Protein AF-A0A522ACT3-F1 (afdb_monomer_lite)

Secondary structure (DSSP, 8-state):
------------------SSHHHHTT-SPPPPPPPPPTTT--HHHHHHHHHHHHHHHHHHHHHHHHHHHHHHHHHHHHHHHHHHHHHHHHHHHHHHHTT-

Sequence (100 aa):
MKYILASLVPVVALAFVATSALAAGCGDPPAAPQMPDGATITSADMGKASEAMDAYSQSFDKWRTCTITAVNSAGEEYNTAAKEWQTQVTAYQNRAKTKK

Structure (mmCIF, N/CA/C/O backbone):
data_AF-A0A522ACT3-F1
#
_entry.id   AF-A0A522ACT3-F1
#
loop_
_atom_site.group_PDB
_atom_site.id
_atom_site.type_symbol
_atom_site.label_atom_id
_atom_site.label_alt_id
_atom_site.label_comp_id
_atom_site.label_asym_id
_atom_site.label_entity_id
_atom_site.label_seq_id
_atom_site.pdbx_PDB_ins_code
_atom_site.Cartn_x
_atom_site.Cartn_y
_atom_site.Cartn_z
_atom_site.occupancy
_atom_site.B_iso_or_equiv
_atom_site.auth_seq_id
_atom_site.auth_comp_id
_atom_site.auth_asym_id
_atom_site.auth_atom_id
_atom_site.pdbx_PDB_model_num
ATOM 1 N N . MET A 1 1 ? -52.208 -11.915 36.657 1.00 47.41 1 MET A N 1
ATOM 2 C CA . MET A 1 1 ? -50.968 -12.554 36.163 1.00 47.41 1 MET A CA 1
ATOM 3 C C . MET A 1 1 ? -51.192 -13.045 34.743 1.00 47.41 1 MET A C 1
ATOM 5 O O . MET A 1 1 ? -51.990 -13.955 34.561 1.00 47.41 1 MET A O 1
ATOM 9 N N . LYS A 1 2 ? -50.537 -12.424 33.759 1.00 39.34 2 LYS A N 1
ATOM 10 C CA . LYS A 1 2 ? -50.196 -13.008 32.452 1.00 39.34 2 LYS A CA 1
ATOM 11 C C . LYS A 1 2 ? -49.289 -12.009 31.733 1.00 39.34 2 LYS A C 1
ATOM 13 O O . LYS A 1 2 ? -49.740 -10.987 31.232 1.00 39.34 2 LYS A O 1
ATOM 18 N N . TYR A 1 3 ? -47.993 -12.293 31.795 1.00 47.72 3 TYR A N 1
ATOM 19 C CA . TYR A 1 3 ? -46.985 -11.792 30.866 1.00 47.72 3 TYR A CA 1
ATOM 20 C C . TYR A 1 3 ? -47.466 -12.137 29.438 1.00 47.7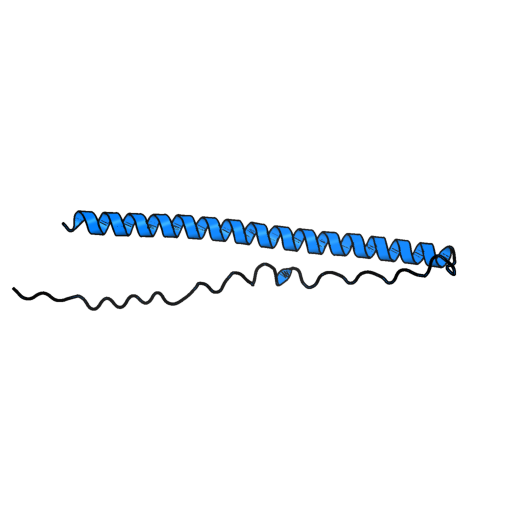2 3 TYR A C 1
ATOM 22 O O . TYR A 1 3 ? -48.172 -13.128 29.261 1.00 47.72 3 TYR A O 1
ATOM 30 N N . ILE A 1 4 ? -47.149 -11.376 28.396 1.00 47.25 4 ILE A N 1
ATOM 31 C CA . ILE A 1 4 ? -45.956 -11.649 27.589 1.00 47.25 4 ILE A CA 1
ATOM 32 C C . ILE A 1 4 ? -45.861 -10.554 26.511 1.00 47.25 4 ILE A C 1
ATOM 34 O O . ILE A 1 4 ? -46.733 -10.410 25.663 1.00 47.25 4 ILE A O 1
ATOM 38 N N . LEU A 1 5 ? -44.769 -9.795 26.617 1.00 43.06 5 LEU A N 1
ATOM 39 C CA . LEU A 1 5 ? -43.852 -9.415 25.540 1.00 43.06 5 LEU A CA 1
ATOM 40 C C . LEU A 1 5 ? -44.399 -8.588 24.365 1.00 43.06 5 LEU A C 1
ATOM 42 O O . LEU A 1 5 ? -44.772 -9.086 23.309 1.00 43.06 5 LEU A O 1
ATOM 46 N N . ALA A 1 6 ? -44.286 -7.274 24.571 1.00 42.88 6 ALA A N 1
ATOM 47 C CA . ALA A 1 6 ? -43.664 -6.317 23.658 1.00 42.88 6 ALA A CA 1
ATOM 48 C C . ALA A 1 6 ? -43.113 -6.922 22.352 1.00 42.88 6 ALA A C 1
ATOM 50 O O . ALA A 1 6 ? -42.004 -7.456 22.307 1.00 42.88 6 ALA A O 1
ATOM 51 N N . SER A 1 7 ? -43.878 -6.743 21.276 1.00 45.66 7 SER A N 1
ATOM 52 C CA . SER A 1 7 ? -43.366 -6.758 19.909 1.00 45.66 7 SER A CA 1
ATOM 53 C C . SER A 1 7 ? -42.455 -5.546 19.712 1.00 45.66 7 SER A C 1
ATOM 55 O O . SER A 1 7 ? -42.903 -4.470 19.333 1.00 45.66 7 SER A O 1
ATOM 57 N N . LEU A 1 8 ? -41.172 -5.710 20.015 1.00 45.00 8 LEU A N 1
ATOM 58 C CA . LEU A 1 8 ? -40.111 -4.813 19.567 1.00 45.00 8 LEU A CA 1
ATOM 59 C C . LEU A 1 8 ? -39.251 -5.611 18.598 1.00 45.00 8 LEU A C 1
ATOM 61 O O . LEU A 1 8 ? -38.327 -6.313 18.993 1.00 45.00 8 LEU A O 1
ATOM 65 N N . VAL A 1 9 ? -39.630 -5.535 17.326 1.00 47.75 9 VAL A N 1
ATOM 66 C CA . VAL A 1 9 ? -38.825 -5.960 16.182 1.00 47.75 9 VAL A CA 1
ATOM 67 C C . VAL A 1 9 ? -37.547 -5.115 16.189 1.00 47.75 9 VAL A C 1
ATOM 69 O O . VAL A 1 9 ? -37.652 -3.903 15.988 1.00 47.75 9 VAL A O 1
ATOM 72 N N . PRO A 1 10 ? -36.342 -5.669 16.417 1.00 45.56 10 PRO A N 1
ATOM 73 C CA . PRO A 1 10 ? -35.130 -4.914 16.190 1.00 45.56 10 PRO A CA 1
ATOM 74 C C . PRO A 1 10 ? -34.764 -5.072 14.715 1.00 45.56 10 PRO A C 1
ATOM 76 O O . PRO A 1 10 ? -34.195 -6.076 14.289 1.00 45.56 10 PRO A O 1
ATOM 79 N N . VAL A 1 11 ? -35.113 -4.052 13.936 1.00 53.47 11 VAL A N 1
ATOM 80 C CA . VAL A 1 11 ? -34.477 -3.757 12.651 1.00 53.47 11 VAL A CA 1
ATOM 81 C C . VAL A 1 11 ? -33.022 -3.388 12.953 1.00 53.47 11 VAL A C 1
ATOM 83 O O . VAL A 1 11 ? -32.714 -2.232 13.209 1.00 53.47 11 VAL A O 1
ATOM 86 N N . VAL A 1 12 ? -32.132 -4.379 13.002 1.00 50.34 12 VAL A N 1
ATOM 87 C CA . VAL A 1 12 ? -30.673 -4.168 12.964 1.00 50.34 12 VAL A CA 1
ATOM 88 C C . VAL A 1 12 ? -30.067 -5.196 12.007 1.00 50.34 12 VAL A C 1
ATOM 90 O O . VAL A 1 12 ? -29.212 -6.005 12.347 1.00 50.34 12 VAL A O 1
ATOM 93 N N . ALA A 1 13 ? -30.591 -5.207 10.787 1.00 50.19 13 ALA A N 1
ATOM 94 C CA . ALA A 1 13 ? -29.837 -5.615 9.614 1.00 50.19 13 ALA A CA 1
ATOM 95 C C . ALA A 1 13 ? -29.500 -4.316 8.872 1.00 50.19 13 ALA A C 1
ATOM 97 O O . ALA A 1 13 ? -30.362 -3.442 8.826 1.00 50.19 13 ALA A O 1
ATOM 98 N N . LEU A 1 14 ? -28.300 -4.220 8.286 1.00 49.62 14 LEU A N 1
ATOM 99 C CA . LEU A 1 14 ? -27.628 -3.014 7.749 1.00 49.62 14 LEU A CA 1
ATOM 100 C C . LEU A 1 14 ? -26.804 -2.314 8.854 1.00 49.62 14 LEU A C 1
ATOM 102 O O . LEU A 1 14 ? -27.364 -1.840 9.828 1.00 49.62 14 LEU A O 1
ATOM 106 N N . ALA A 1 15 ? -25.477 -2.218 8.826 1.00 44.38 15 ALA A N 1
ATOM 107 C CA . ALA A 1 15 ? -24.539 -2.299 7.722 1.00 44.38 15 ALA A CA 1
ATOM 108 C C . ALA A 1 15 ? -23.162 -2.742 8.253 1.00 44.38 15 ALA A C 1
ATOM 110 O O . ALA A 1 15 ? -22.495 -2.000 8.961 1.00 44.38 15 ALA A O 1
ATOM 111 N N . PHE A 1 16 ? -22.731 -3.951 7.897 1.00 46.22 16 PHE A N 1
ATOM 112 C CA . PHE A 1 16 ? -21.343 -4.409 8.061 1.00 46.22 16 PHE A CA 1
ATOM 113 C C . PHE A 1 16 ? -20.716 -4.669 6.681 1.00 46.22 16 PHE A C 1
ATOM 115 O O . PHE A 1 16 ? -20.001 -5.642 6.470 1.00 46.22 16 PHE A O 1
ATOM 122 N N . VAL A 1 17 ? -21.038 -3.817 5.701 1.00 49.06 17 VAL A N 1
ATOM 123 C CA . VAL A 1 17 ? -20.526 -3.919 4.325 1.00 49.06 17 VAL A CA 1
ATOM 124 C C . VAL A 1 17 ? -19.747 -2.651 3.990 1.00 49.06 17 VAL A C 1
ATOM 126 O O . VAL A 1 17 ? -20.147 -1.868 3.140 1.00 49.06 17 VAL A O 1
ATOM 129 N N . ALA A 1 18 ? -18.663 -2.397 4.715 1.00 44.22 18 ALA A N 1
ATOM 130 C CA . ALA A 1 18 ? -17.774 -1.281 4.407 1.00 44.22 18 ALA A CA 1
ATOM 131 C C . ALA A 1 18 ? -16.343 -1.586 4.859 1.00 44.22 18 ALA A C 1
ATOM 133 O O . ALA A 1 18 ? -15.788 -0.885 5.689 1.00 44.22 18 ALA A O 1
ATOM 134 N N . THR A 1 19 ? -15.734 -2.656 4.351 1.00 49.19 19 THR A N 1
ATOM 135 C CA . THR A 1 19 ? -14.293 -2.894 4.579 1.00 49.19 19 THR A CA 1
ATOM 136 C C . THR A 1 19 ? -13.482 -3.088 3.304 1.00 49.19 19 THR A C 1
ATOM 138 O O . THR A 1 19 ? -12.260 -3.122 3.375 1.00 49.19 19 THR A O 1
ATOM 141 N N . SER A 1 20 ? -14.102 -3.122 2.120 1.00 47.94 20 SER A N 1
ATOM 142 C CA . SER A 1 20 ? -13.377 -3.255 0.844 1.00 47.94 20 SER A CA 1
ATOM 143 C C . SER A 1 20 ? -13.226 -1.953 0.045 1.00 47.94 20 SER A C 1
ATOM 145 O O . SER A 1 20 ? -12.507 -1.940 -0.950 1.00 47.94 20 SER A O 1
ATOM 147 N N . ALA A 1 21 ? -13.849 -0.844 0.462 1.00 51.38 21 ALA A N 1
ATOM 148 C CA . ALA A 1 21 ? -13.842 0.395 -0.324 1.00 51.38 21 ALA A CA 1
ATOM 149 C C . ALA A 1 21 ? -12.541 1.212 -0.202 1.00 51.38 21 ALA A C 1
ATOM 151 O O . ALA A 1 21 ? -12.164 1.897 -1.149 1.00 51.38 21 ALA A O 1
ATOM 152 N N . LEU A 1 22 ? -11.828 1.127 0.926 1.00 53.50 22 LEU A N 1
ATOM 153 C CA . LEU A 1 22 ? -10.667 1.990 1.184 1.00 53.50 22 LEU A CA 1
ATOM 154 C C . LEU A 1 22 ? -9.452 1.629 0.311 1.00 53.50 22 LEU A C 1
ATOM 156 O O . LEU A 1 22 ? -8.728 2.521 -0.118 1.00 53.50 22 LEU A O 1
ATOM 160 N N . ALA A 1 23 ? -9.260 0.350 -0.030 1.00 54.31 23 ALA A N 1
ATOM 161 C CA . ALA A 1 23 ? -8.170 -0.080 -0.914 1.00 54.31 23 ALA A CA 1
ATOM 162 C C . ALA A 1 23 ? -8.497 0.078 -2.414 1.00 54.31 23 ALA A C 1
ATOM 164 O O . ALA A 1 23 ? -7.585 0.205 -3.229 1.00 54.31 23 ALA A O 1
ATOM 165 N N . ALA A 1 24 ? -9.782 0.125 -2.788 1.00 58.28 24 ALA A N 1
ATOM 166 C CA . ALA A 1 24 ? -10.210 0.256 -4.185 1.00 58.28 24 ALA A CA 1
ATOM 167 C C . ALA A 1 24 ? -9.787 1.594 -4.828 1.00 58.28 24 ALA A C 1
ATOM 169 O O . ALA A 1 24 ? -9.681 1.680 -6.048 1.00 58.28 24 ALA A O 1
ATOM 170 N N . GLY A 1 25 ? -9.506 2.625 -4.021 1.00 69.06 25 GLY A N 1
ATOM 171 C CA . GLY A 1 25 ? -9.035 3.928 -4.503 1.00 69.06 25 GLY A CA 1
ATOM 172 C C . GLY A 1 25 ? -7.558 3.968 -4.911 1.00 69.06 25 GLY A C 1
ATOM 173 O O . GLY A 1 25 ? -7.153 4.905 -5.594 1.00 69.06 25 GLY A O 1
ATOM 174 N N . CYS A 1 26 ? -6.755 2.972 -4.522 1.00 81.75 26 CYS A N 1
ATOM 175 C CA . CYS A 1 26 ? -5.319 2.949 -4.817 1.00 81.75 26 CYS A CA 1
ATOM 176 C C . CYS A 1 26 ? -4.978 2.298 -6.166 1.00 81.75 26 CYS A C 1
ATOM 178 O O . CYS A 1 26 ? -3.847 2.442 -6.629 1.00 81.75 26 CYS A O 1
ATOM 180 N N . GLY A 1 27 ? -5.945 1.627 -6.804 1.00 83.19 27 GLY A N 1
ATOM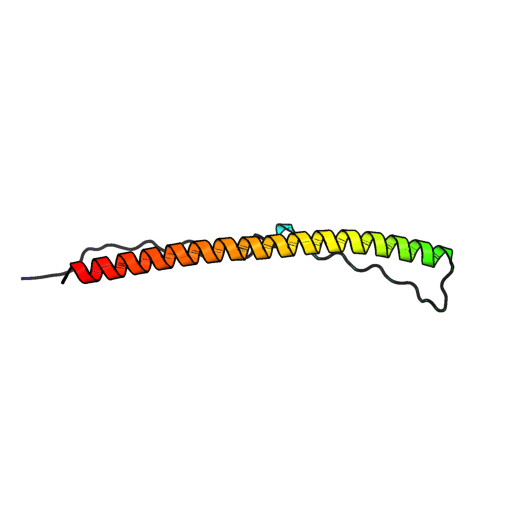 181 C CA . GLY A 1 27 ? -5.750 0.893 -8.054 1.00 83.19 27 GLY A CA 1
ATOM 182 C C . GLY A 1 27 ? -4.860 -0.349 -7.911 1.00 83.19 27 GLY A C 1
ATOM 183 O O . GLY A 1 27 ? -4.468 -0.747 -6.810 1.00 83.19 27 GLY A O 1
ATOM 184 N N . ASP A 1 28 ? -4.549 -0.967 -9.049 1.00 85.56 28 ASP A N 1
ATOM 185 C CA . ASP A 1 28 ? -3.619 -2.095 -9.126 1.00 85.56 28 ASP A CA 1
ATOM 186 C C . ASP A 1 28 ? -2.159 -1.638 -8.956 1.00 85.56 28 ASP A C 1
ATOM 188 O O . ASP A 1 28 ? -1.816 -0.504 -9.318 1.00 85.56 28 ASP A O 1
ATOM 192 N N . PRO A 1 29 ? -1.270 -2.503 -8.428 1.00 85.19 29 PRO A N 1
ATOM 193 C CA . PRO A 1 29 ? 0.153 -2.201 -8.388 1.00 85.19 29 PRO A CA 1
ATOM 194 C C . PRO A 1 29 ? 0.682 -1.961 -9.811 1.00 85.19 29 PRO A C 1
ATOM 196 O O . PRO A 1 29 ? 0.276 -2.661 -10.745 1.00 85.19 29 PRO A O 1
ATOM 199 N N . PRO A 1 30 ? 1.604 -0.998 -10.003 1.00 85.94 30 PRO A N 1
ATOM 200 C CA . PRO A 1 30 ? 2.195 -0.773 -11.314 1.00 85.94 30 PRO A CA 1
ATOM 201 C C . PRO A 1 30 ? 2.913 -2.039 -11.793 1.00 85.94 30 PRO A C 1
ATOM 203 O O . PRO A 1 30 ? 3.475 -2.792 -10.998 1.00 85.94 30 PRO A O 1
ATOM 206 N N . ALA A 1 31 ? 2.910 -2.272 -13.103 1.00 90.00 31 ALA A N 1
ATOM 207 C CA . ALA A 1 31 ? 3.643 -3.384 -13.692 1.00 90.00 31 ALA A CA 1
ATOM 208 C C . ALA A 1 31 ? 5.148 -3.087 -13.697 1.00 90.00 31 ALA A C 1
ATOM 210 O O . ALA A 1 31 ? 5.569 -1.993 -14.080 1.00 90.00 31 ALA A O 1
ATOM 211 N N . ALA A 1 32 ? 5.955 -4.070 -13.296 1.00 87.56 32 ALA A N 1
ATOM 212 C CA . ALA A 1 32 ? 7.406 -3.958 -13.369 1.00 87.56 32 ALA A CA 1
ATOM 213 C C . ALA A 1 32 ? 7.862 -3.836 -14.837 1.00 87.56 32 ALA A C 1
ATOM 215 O O . ALA A 1 32 ? 7.335 -4.549 -15.700 1.00 87.56 32 ALA A O 1
ATOM 216 N N . PRO A 1 33 ? 8.835 -2.960 -15.142 1.00 86.12 33 PRO A N 1
ATOM 217 C CA . PRO A 1 33 ? 9.352 -2.832 -16.493 1.00 86.12 33 PRO A CA 1
ATOM 218 C C . PRO A 1 33 ? 10.138 -4.092 -16.868 1.00 86.12 33 PRO A C 1
ATOM 220 O O . PRO A 1 33 ? 10.766 -4.736 -16.024 1.00 86.12 33 PRO A O 1
ATOM 223 N N . GLN A 1 34 ? 10.114 -4.449 -18.151 1.00 85.31 34 GLN A N 1
ATOM 224 C CA . GLN A 1 34 ? 10.943 -5.540 -18.652 1.00 85.31 34 GLN A CA 1
ATOM 225 C C . GLN A 1 34 ? 12.406 -5.119 -18.616 1.00 85.31 34 GLN A C 1
ATOM 227 O O . GLN A 1 34 ? 12.793 -4.135 -19.246 1.00 85.31 34 GLN A O 1
ATOM 232 N N . MET A 1 35 ? 13.211 -5.884 -17.880 1.00 79.06 35 MET A N 1
ATOM 233 C CA . MET A 1 35 ? 14.647 -5.668 -17.842 1.00 79.06 35 MET A CA 1
ATOM 234 C C . MET A 1 35 ? 15.298 -6.339 -19.052 1.00 79.06 35 MET A C 1
ATOM 236 O O . MET A 1 35 ? 15.129 -7.547 -19.234 1.00 79.06 35 MET A O 1
ATOM 240 N N . PRO A 1 36 ? 16.022 -5.581 -19.883 1.00 77.81 36 PRO A N 1
ATOM 241 C CA . PRO A 1 36 ? 16.818 -6.149 -20.962 1.00 77.81 36 PRO A CA 1
ATOM 242 C C . PRO A 1 36 ? 17.919 -7.084 -20.434 1.00 77.81 36 PRO A C 1
ATOM 244 O O . PRO A 1 36 ? 18.433 -6.910 -19.328 1.00 77.81 36 PRO A O 1
ATOM 247 N N . ASP A 1 37 ? 18.277 -8.087 -21.239 1.00 80.94 37 ASP A N 1
ATOM 248 C CA . ASP A 1 37 ? 19.307 -9.069 -20.894 1.00 80.94 37 ASP A CA 1
ATOM 249 C C . ASP A 1 37 ? 20.696 -8.416 -20.856 1.00 80.94 37 ASP A C 1
ATOM 251 O O . ASP A 1 37 ? 21.213 -7.946 -21.872 1.00 80.94 37 ASP A O 1
ATOM 255 N N . GLY A 1 38 ? 21.322 -8.437 -19.677 1.00 75.38 38 GLY A N 1
ATOM 256 C CA . GLY A 1 38 ? 22.642 -7.859 -19.436 1.00 75.38 38 GLY A CA 1
ATOM 257 C C . GLY A 1 38 ? 23.761 -8.432 -20.312 1.00 75.38 38 GLY A C 1
ATOM 258 O O . GLY A 1 38 ? 24.794 -7.784 -20.456 1.00 75.38 38 GLY A O 1
ATOM 259 N N . ALA A 1 39 ? 23.570 -9.607 -20.922 1.00 77.44 39 ALA A N 1
ATOM 260 C CA . ALA A 1 39 ? 24.554 -10.218 -21.813 1.00 77.44 39 ALA A CA 1
ATOM 261 C C . ALA A 1 39 ? 24.574 -9.620 -23.234 1.00 77.44 39 ALA A C 1
ATOM 263 O O . ALA A 1 39 ? 25.572 -9.769 -23.938 1.00 77.44 39 ALA A O 1
ATOM 264 N N . THR A 1 40 ? 23.495 -8.960 -23.674 1.00 80.12 40 THR A N 1
ATOM 265 C CA . THR A 1 40 ? 23.336 -8.475 -25.064 1.00 80.12 40 THR A CA 1
ATOM 266 C C . THR A 1 40 ? 22.987 -6.989 -25.171 1.00 80.12 40 THR A C 1
ATOM 268 O O . THR A 1 40 ? 22.770 -6.473 -26.267 1.00 80.12 40 THR A O 1
ATOM 271 N N . ILE A 1 41 ? 22.952 -6.283 -24.041 1.00 86.44 41 ILE A N 1
ATOM 272 C CA . ILE A 1 41 ? 22.452 -4.915 -23.948 1.00 86.44 41 ILE A CA 1
ATOM 273 C C . ILE A 1 41 ? 23.483 -3.845 -24.335 1.00 86.44 41 ILE A C 1
ATOM 275 O O . ILE A 1 41 ? 24.671 -3.952 -24.030 1.00 86.44 41 ILE A O 1
ATOM 279 N N . THR A 1 42 ? 23.018 -2.760 -24.963 1.00 86.12 42 THR A N 1
ATOM 280 C CA . THR A 1 42 ? 23.829 -1.556 -25.193 1.00 86.12 42 THR A CA 1
ATOM 281 C C . THR A 1 42 ? 23.751 -0.583 -24.010 1.00 86.12 42 THR A C 1
ATOM 283 O O . THR A 1 42 ? 22.788 -0.571 -23.246 1.00 86.12 42 THR A O 1
ATOM 286 N N . SER A 1 43 ? 24.732 0.310 -23.861 1.00 81.12 43 SER A N 1
ATOM 287 C CA . SER A 1 43 ? 24.698 1.350 -22.816 1.00 81.12 43 SER A CA 1
ATOM 288 C C . SER A 1 43 ? 23.486 2.287 -22.933 1.00 81.12 43 SER A C 1
ATOM 290 O O . SER A 1 43 ? 22.958 2.742 -21.919 1.00 81.12 43 SER A O 1
ATOM 292 N N . ALA A 1 44 ? 23.004 2.541 -24.153 1.00 83.75 44 ALA A N 1
ATOM 293 C CA . ALA A 1 44 ? 21.789 3.318 -24.385 1.00 83.75 44 ALA A CA 1
ATOM 294 C C . ALA A 1 44 ? 20.531 2.592 -23.873 1.00 83.75 44 ALA A C 1
ATOM 296 O O . ALA A 1 44 ? 19.645 3.219 -23.290 1.00 83.75 44 ALA A O 1
ATOM 297 N N . ASP A 1 45 ? 20.469 1.270 -24.041 1.00 83.94 45 ASP A N 1
ATOM 298 C CA . ASP A 1 45 ? 19.361 0.452 -23.544 1.00 83.94 45 ASP A CA 1
ATOM 299 C C . ASP A 1 45 ? 19.404 0.302 -22.017 1.00 83.94 45 ASP A C 1
ATOM 301 O O . ASP A 1 45 ? 18.355 0.305 -21.374 1.00 83.94 45 ASP A O 1
ATOM 305 N N . MET A 1 46 ? 20.601 0.274 -21.413 1.00 84.12 46 MET A N 1
ATOM 306 C CA . MET A 1 46 ? 20.754 0.365 -19.953 1.00 84.12 46 MET A CA 1
ATOM 307 C C . MET A 1 46 ? 20.203 1.685 -19.405 1.00 84.12 46 MET A C 1
ATOM 309 O O . MET A 1 46 ? 19.505 1.676 -18.394 1.00 84.12 46 MET A O 1
ATOM 313 N N . GLY A 1 47 ? 20.475 2.811 -20.077 1.00 85.69 47 GLY A N 1
ATOM 314 C CA . GLY A 1 47 ? 19.944 4.121 -19.685 1.00 85.69 47 GLY A CA 1
ATOM 315 C C . GLY A 1 47 ? 18.414 4.143 -19.671 1.00 85.69 47 GLY A C 1
ATOM 316 O O . GLY A 1 47 ? 17.807 4.517 -18.670 1.00 85.69 47 GLY A O 1
ATOM 317 N N . LYS A 1 48 ? 17.784 3.626 -20.732 1.00 87.12 48 LYS A N 1
ATOM 318 C CA . LYS A 1 48 ? 16.318 3.498 -20.808 1.00 87.12 48 LYS A CA 1
ATOM 319 C C . LYS A 1 48 ? 15.746 2.555 -19.751 1.00 87.12 48 LYS A C 1
ATOM 321 O O . LYS A 1 48 ? 14.694 2.839 -19.185 1.00 87.12 48 LYS A O 1
ATOM 326 N N . ALA A 1 49 ? 16.422 1.439 -19.474 1.00 86.44 49 ALA A N 1
ATOM 327 C CA . ALA A 1 49 ? 16.013 0.517 -18.418 1.00 86.44 49 ALA A CA 1
ATOM 328 C C . ALA A 1 49 ? 16.084 1.178 -17.032 1.00 86.44 49 ALA A C 1
ATOM 330 O O . ALA A 1 49 ? 15.186 0.979 -16.215 1.00 86.44 49 ALA A O 1
ATOM 331 N N . SER A 1 50 ? 17.106 2.006 -16.789 1.00 86.12 50 SER A N 1
ATOM 332 C CA . SER A 1 50 ? 17.237 2.786 -15.555 1.00 86.12 50 SER A CA 1
ATOM 333 C C . SER A 1 50 ? 16.089 3.782 -15.397 1.00 86.12 50 SER A C 1
ATOM 335 O O . SER A 1 50 ? 15.437 3.795 -14.359 1.00 86.12 50 SER A O 1
ATOM 337 N N . GLU A 1 51 ? 15.778 4.561 -16.436 1.00 90.56 51 GLU A N 1
ATOM 338 C CA . GLU A 1 51 ? 14.659 5.514 -16.410 1.00 90.56 51 GLU A CA 1
ATOM 339 C C . GLU A 1 51 ? 13.310 4.812 -16.183 1.00 90.56 51 GLU A C 1
ATOM 341 O O . GLU A 1 51 ? 12.476 5.279 -15.403 1.00 90.56 51 GLU A O 1
ATOM 346 N N . ALA A 1 52 ? 13.100 3.657 -16.822 1.00 88.38 52 ALA A N 1
ATOM 347 C CA . ALA A 1 52 ? 11.898 2.852 -16.630 1.00 88.38 52 ALA A CA 1
ATOM 348 C C . ALA A 1 52 ? 11.787 2.319 -15.191 1.00 88.38 52 ALA A C 1
ATOM 350 O O . ALA A 1 52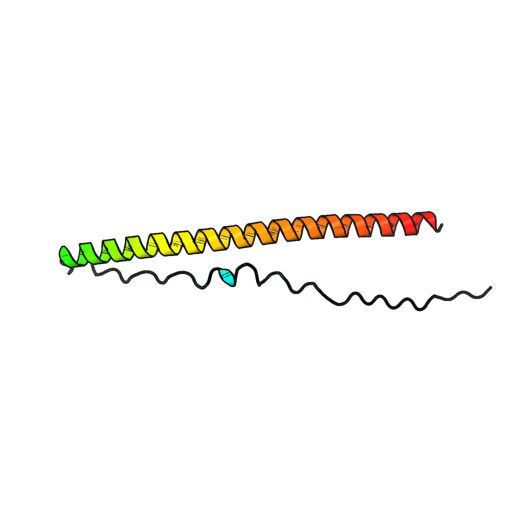 ? 10.696 2.316 -14.616 1.00 88.38 52 ALA A O 1
ATOM 351 N N . MET A 1 53 ? 12.906 1.905 -14.592 1.00 88.94 53 MET A N 1
ATOM 352 C CA . MET A 1 53 ? 12.959 1.464 -13.198 1.00 88.94 53 MET A CA 1
ATOM 353 C C . MET A 1 53 ? 12.734 2.608 -12.207 1.00 88.94 53 MET A C 1
ATOM 355 O O . MET A 1 53 ? 12.038 2.412 -11.208 1.00 88.94 53 MET A O 1
ATOM 359 N N . ASP A 1 54 ? 13.241 3.806 -12.490 1.00 92.31 54 ASP A N 1
ATOM 360 C CA . ASP A 1 54 ? 12.981 4.993 -11.671 1.00 92.31 54 ASP A CA 1
ATOM 361 C C . ASP A 1 54 ? 11.498 5.381 -11.711 1.00 92.31 54 ASP A C 1
ATOM 363 O O . ASP A 1 54 ? 10.877 5.616 -10.668 1.00 92.31 54 ASP A O 1
ATOM 367 N N . ALA A 1 55 ? 10.890 5.387 -12.901 1.00 90.88 55 ALA A N 1
ATOM 368 C CA . ALA A 1 55 ? 9.464 5.662 -13.069 1.00 90.88 55 ALA A CA 1
ATOM 369 C C . ALA A 1 55 ? 8.584 4.606 -12.377 1.00 90.88 55 ALA A C 1
ATOM 371 O O . ALA A 1 55 ? 7.590 4.943 -11.717 1.00 90.88 55 ALA A O 1
ATOM 372 N N . TYR A 1 56 ? 8.966 3.331 -12.485 1.00 91.56 56 TYR A N 1
ATOM 373 C CA . TYR A 1 56 ? 8.316 2.236 -11.772 1.00 91.56 56 TYR A CA 1
ATOM 374 C C . TYR A 1 56 ? 8.416 2.418 -10.259 1.00 91.56 56 TYR A C 1
ATOM 376 O O . TYR A 1 56 ? 7.398 2.361 -9.573 1.00 91.56 56 TYR A O 1
ATOM 384 N N . SER A 1 57 ? 9.609 2.713 -9.741 1.00 92.75 57 SER A N 1
ATOM 385 C CA . SER A 1 57 ? 9.849 2.881 -8.305 1.00 92.75 57 SER A CA 1
ATOM 386 C C . SER A 1 57 ? 9.001 4.008 -7.716 1.00 92.75 57 SER A C 1
ATOM 388 O O . SER A 1 57 ? 8.373 3.830 -6.674 1.00 92.75 57 SER A O 1
ATOM 390 N N . GLN A 1 58 ? 8.897 5.143 -8.414 1.00 92.94 58 GLN A N 1
ATOM 391 C CA . GLN A 1 58 ? 8.040 6.257 -7.993 1.00 92.94 58 GLN A CA 1
ATOM 392 C C . GLN A 1 58 ? 6.552 5.889 -8.005 1.00 92.94 58 GLN A C 1
ATOM 394 O O . GLN A 1 58 ? 5.804 6.261 -7.099 1.00 92.94 58 GLN A O 1
ATOM 399 N N . SER A 1 59 ? 6.105 5.166 -9.032 1.00 88.69 59 SER A N 1
ATOM 400 C CA . SER A 1 59 ? 4.708 4.732 -9.143 1.00 88.69 59 SER A CA 1
ATOM 401 C C . SER A 1 59 ? 4.362 3.702 -8.067 1.00 88.69 59 SER A C 1
ATOM 403 O O . SER A 1 59 ? 3.295 3.768 -7.456 1.00 88.69 59 SER A O 1
ATOM 405 N N . PHE A 1 60 ? 5.290 2.787 -7.789 1.00 92.25 60 PHE A N 1
ATOM 406 C CA . PHE A 1 60 ? 5.135 1.757 -6.774 1.00 92.25 60 PHE A CA 1
ATOM 407 C C . PHE A 1 60 ? 5.100 2.363 -5.372 1.00 92.25 60 PHE A C 1
ATOM 409 O O . PHE A 1 60 ? 4.256 1.979 -4.568 1.00 92.25 60 PHE A O 1
ATOM 416 N N . ASP A 1 61 ? 5.952 3.349 -5.082 1.00 92.81 61 ASP A N 1
ATOM 417 C CA . ASP A 1 61 ? 5.945 4.025 -3.784 1.00 92.81 61 ASP A CA 1
ATOM 418 C C . ASP A 1 61 ? 4.634 4.785 -3.524 1.00 92.81 61 ASP A C 1
ATOM 420 O O . ASP A 1 61 ? 4.083 4.714 -2.422 1.00 92.81 61 ASP A O 1
ATOM 424 N N . LYS A 1 62 ? 4.067 5.429 -4.554 1.00 89.62 62 LYS A N 1
ATOM 425 C CA . LYS A 1 62 ? 2.740 6.063 -4.472 1.00 89.62 62 LYS A CA 1
ATOM 426 C C . LYS A 1 62 ? 1.642 5.043 -4.186 1.00 89.62 62 LYS A C 1
ATOM 428 O O . LYS A 1 62 ? 0.859 5.238 -3.256 1.00 89.62 62 LYS A O 1
ATOM 433 N N . TRP A 1 63 ? 1.605 3.950 -4.949 1.00 90.75 63 TRP A N 1
ATOM 434 C CA . TRP A 1 63 ? 0.644 2.864 -4.739 1.00 90.75 63 TRP A CA 1
ATOM 435 C C . TRP A 1 63 ? 0.768 2.266 -3.329 1.00 90.75 63 TRP A C 1
ATOM 437 O O . TRP A 1 63 ? -0.227 2.125 -2.612 1.00 90.75 63 TRP A O 1
ATOM 447 N N . ARG A 1 64 ? 2.000 1.990 -2.888 1.00 91.38 64 ARG A N 1
ATOM 448 C CA . ARG A 1 64 ? 2.311 1.463 -1.556 1.00 91.38 64 ARG A CA 1
ATOM 449 C C . ARG A 1 64 ? 1.822 2.407 -0.461 1.00 91.38 64 ARG A C 1
ATOM 451 O O . ARG A 1 64 ? 1.142 1.969 0.462 1.00 91.38 64 ARG A O 1
ATOM 458 N N . THR A 1 65 ? 2.143 3.693 -0.567 1.00 91.06 65 THR A N 1
ATOM 459 C CA . THR A 1 65 ? 1.761 4.712 0.422 1.00 91.06 65 THR A CA 1
ATOM 460 C C . THR A 1 65 ? 0.246 4.871 0.509 1.00 91.06 65 THR A C 1
ATOM 462 O O . THR A 1 65 ? -0.301 4.931 1.613 1.00 91.06 65 THR A O 1
ATOM 465 N N . CYS A 1 66 ? -0.442 4.873 -0.636 1.00 89.31 66 CYS A N 1
ATOM 466 C CA . CYS A 1 66 ? -1.902 4.885 -0.681 1.00 89.31 66 CYS A CA 1
ATOM 467 C C . CYS A 1 66 ? -2.479 3.666 0.049 1.00 89.31 66 CYS A C 1
ATOM 469 O O . CYS A 1 66 ? -3.300 3.812 0.952 1.00 89.31 66 CYS A O 1
ATOM 471 N N . THR A 1 67 ? -1.986 2.469 -0.282 1.00 85.94 67 THR A N 1
ATOM 472 C CA . THR A 1 67 ? -2.482 1.208 0.282 1.00 85.94 67 THR A CA 1
ATOM 473 C C . THR A 1 67 ? -2.263 1.136 1.794 1.00 85.94 67 THR A C 1
ATOM 475 O O . THR A 1 67 ? -3.174 0.771 2.532 1.00 85.94 67 THR A O 1
ATOM 478 N N . ILE A 1 68 ? -1.082 1.534 2.280 1.00 86.81 68 ILE A N 1
ATOM 479 C CA . ILE A 1 68 ? -0.781 1.574 3.720 1.00 86.81 68 ILE A CA 1
ATOM 480 C C . ILE A 1 68 ? -1.712 2.551 4.440 1.00 86.81 68 ILE A C 1
ATOM 482 O O . ILE A 1 68 ? -2.270 2.211 5.481 1.00 86.81 68 ILE A O 1
ATOM 486 N N . THR A 1 69 ? -1.910 3.746 3.880 1.00 86.56 69 THR A N 1
ATOM 487 C CA . THR A 1 69 ? -2.824 4.744 4.451 1.00 86.56 69 THR A CA 1
ATOM 488 C C . THR A 1 69 ? -4.245 4.195 4.539 1.00 86.56 69 THR A C 1
ATOM 490 O O . THR A 1 69 ? -4.851 4.249 5.604 1.00 86.56 69 THR A O 1
ATOM 493 N N . ALA A 1 70 ? -4.744 3.589 3.460 1.00 82.81 70 ALA A N 1
ATOM 494 C CA . ALA A 1 70 ? -6.072 2.988 3.417 1.00 82.81 70 ALA A CA 1
ATOM 495 C C . ALA A 1 70 ? -6.264 1.894 4.481 1.00 82.81 70 ALA A C 1
ATOM 497 O O . ALA A 1 70 ? -7.289 1.865 5.163 1.00 82.81 70 ALA A O 1
ATOM 498 N N . VAL A 1 71 ? -5.272 1.013 4.654 1.00 80.00 71 VAL A N 1
ATOM 499 C CA . VAL A 1 71 ? -5.301 -0.047 5.674 1.00 80.00 71 VAL A CA 1
ATOM 500 C C . VAL A 1 71 ? -5.286 0.539 7.086 1.00 80.00 71 VAL A C 1
ATOM 502 O O . VAL A 1 71 ? -6.052 0.092 7.940 1.00 80.00 71 VAL A O 1
ATOM 505 N N . ASN A 1 72 ? -4.455 1.552 7.336 1.00 84.06 72 ASN A N 1
ATOM 506 C CA . ASN A 1 72 ? -4.385 2.201 8.643 1.00 84.06 72 ASN A CA 1
ATOM 507 C C . ASN A 1 72 ? -5.703 2.899 8.996 1.00 84.06 72 ASN A C 1
ATOM 509 O O . ASN A 1 72 ? -6.222 2.683 10.090 1.00 84.06 72 ASN A O 1
ATOM 513 N N . SER A 1 73 ? -6.286 3.656 8.062 1.00 81.56 73 SER A N 1
ATOM 514 C CA . SER A 1 73 ? -7.587 4.304 8.261 1.00 81.56 73 SER A CA 1
ATOM 515 C C . SER A 1 73 ? -8.696 3.285 8.533 1.00 81.56 73 SER A C 1
ATOM 517 O O . SER A 1 73 ? -9.464 3.458 9.475 1.00 81.56 73 SER A O 1
ATOM 519 N N . ALA A 1 74 ? -8.728 2.168 7.796 1.00 78.44 74 ALA A N 1
ATOM 520 C CA . ALA A 1 74 ? -9.679 1.087 8.062 1.00 78.44 74 ALA A CA 1
ATOM 521 C C . A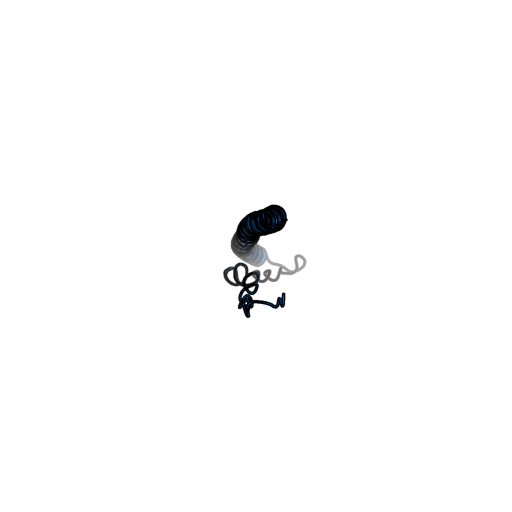LA A 1 74 ? -9.507 0.491 9.473 1.00 78.44 74 ALA A C 1
ATOM 523 O O . ALA A 1 74 ? -10.486 0.174 10.151 1.00 78.44 74 ALA A O 1
ATOM 524 N N . GLY A 1 75 ? -8.261 0.345 9.937 1.00 79.31 75 GLY A N 1
ATOM 525 C CA . GLY A 1 75 ? -7.956 -0.126 11.288 1.00 79.31 75 GLY A CA 1
ATOM 526 C C . GLY A 1 75 ? -8.433 0.836 12.382 1.00 79.31 75 GLY A C 1
ATOM 527 O O . GLY A 1 75 ? -8.965 0.398 13.404 1.00 79.31 75 GLY A O 1
ATOM 528 N N . GLU A 1 76 ? -8.281 2.144 12.179 1.00 81.81 76 GLU A N 1
ATOM 529 C CA . GLU A 1 76 ? -8.767 3.176 13.105 1.00 81.81 76 GLU A CA 1
ATOM 530 C C . GLU A 1 76 ? -10.299 3.208 13.190 1.00 81.81 76 GLU A C 1
ATOM 532 O O . GLU A 1 76 ? -10.859 3.237 14.293 1.00 81.81 76 GLU A O 1
ATOM 537 N N . GLU A 1 77 ? -10.980 3.131 12.044 1.00 80.38 77 GLU A N 1
ATOM 538 C CA . GLU A 1 77 ? -12.440 3.032 11.975 1.00 80.38 77 GLU A CA 1
ATOM 539 C C . GLU A 1 77 ? -12.944 1.774 12.691 1.00 80.38 77 GLU A C 1
ATOM 541 O O . GLU A 1 77 ? -13.840 1.854 13.537 1.00 80.38 77 GLU A O 1
ATOM 546 N N . TYR A 1 78 ? -12.311 0.621 12.440 1.00 76.50 78 TYR A N 1
ATOM 547 C CA . TYR A 1 78 ? -12.640 -0.633 13.117 1.00 76.50 78 TYR A CA 1
ATOM 548 C C . TYR A 1 78 ? -12.500 -0.520 14.640 1.00 76.50 78 TYR A C 1
ATOM 550 O O . TYR A 1 78 ? -13.403 -0.907 15.384 1.00 76.50 78 TYR A O 1
ATOM 558 N N . ASN A 1 79 ? -11.389 0.040 15.123 1.00 83.94 79 ASN A N 1
ATOM 559 C CA . ASN A 1 79 ? -11.150 0.212 16.557 1.00 83.94 79 ASN A CA 1
ATOM 560 C C . ASN A 1 79 ? -12.178 1.146 17.211 1.00 83.94 79 ASN A C 1
ATOM 562 O O . ASN A 1 79 ? -12.581 0.923 18.357 1.00 83.94 79 ASN A O 1
ATOM 566 N N . THR A 1 80 ? -12.614 2.179 16.494 1.00 87.56 80 THR A N 1
ATOM 567 C CA . THR A 1 80 ? -13.653 3.105 16.958 1.00 87.56 80 THR A CA 1
ATOM 568 C C . THR A 1 80 ? -14.998 2.392 17.066 1.00 87.56 80 THR A C 1
ATOM 570 O O . THR A 1 80 ? -15.598 2.382 18.144 1.00 87.56 80 THR A O 1
ATOM 573 N N . ALA A 1 81 ? -15.412 1.687 16.011 1.00 81.81 81 ALA A N 1
ATOM 574 C CA . ALA A 1 81 ? -16.638 0.893 16.010 1.00 81.81 81 ALA A CA 1
ATOM 575 C C . ALA A 1 81 ? -16.634 -0.182 17.115 1.00 81.81 81 ALA A C 1
ATOM 577 O O . ALA A 1 81 ? -17.640 -0.391 17.796 1.00 81.81 81 ALA A O 1
ATOM 578 N N . ALA A 1 82 ? -15.490 -0.831 17.359 1.00 85.81 82 ALA A N 1
ATOM 579 C CA . ALA A 1 82 ? -15.340 -1.816 18.428 1.00 85.81 82 ALA A CA 1
ATOM 580 C C . ALA A 1 82 ? -15.548 -1.204 19.828 1.00 85.81 82 ALA A C 1
ATOM 582 O O . ALA A 1 82 ? -16.237 -1.796 20.664 1.00 85.81 82 ALA A O 1
ATOM 583 N N . LYS A 1 83 ? -15.008 -0.003 20.090 1.00 89.50 83 LYS A N 1
ATOM 584 C CA . LYS A 1 83 ? -15.218 0.720 21.360 1.00 89.50 83 LYS A CA 1
ATOM 585 C C . LYS A 1 83 ? -16.674 1.136 21.555 1.00 89.50 83 LYS A C 1
ATOM 587 O O . LYS A 1 83 ? -17.217 0.995 22.656 1.00 89.50 83 LYS A O 1
ATOM 592 N N . GLU A 1 84 ? -17.316 1.635 20.505 1.00 88.50 84 GLU A N 1
ATOM 593 C CA . GLU A 1 84 ? -18.736 1.991 20.543 1.00 88.50 84 GLU A CA 1
ATOM 594 C C . GLU A 1 84 ? -19.599 0.765 20.837 1.00 88.50 84 GLU A C 1
ATOM 596 O O . GLU A 1 84 ? -20.457 0.800 21.724 1.00 88.50 84 GLU A O 1
ATOM 601 N N . TRP A 1 85 ? -19.319 -0.355 20.169 1.00 84.56 85 TRP A N 1
ATOM 602 C CA . TRP A 1 85 ? -20.001 -1.618 20.419 1.00 84.56 85 TRP A CA 1
ATOM 603 C C . TRP A 1 85 ? -19.823 -2.088 21.866 1.00 84.56 85 TRP A C 1
ATOM 605 O O . TRP A 1 85 ? -20.806 -2.405 22.539 1.00 84.56 85 TRP A O 1
ATOM 615 N N . GLN A 1 86 ? -18.598 -2.055 22.397 1.00 88.44 86 GLN A N 1
ATOM 616 C CA . GLN A 1 86 ? -18.327 -2.434 23.785 1.00 88.44 86 GLN A CA 1
ATOM 617 C C . GLN A 1 86 ? -19.083 -1.545 24.787 1.00 88.44 86 GLN A C 1
ATOM 619 O O . GLN A 1 86 ? -19.616 -2.037 25.790 1.00 88.44 86 GLN A O 1
ATOM 624 N N . THR A 1 87 ? -19.189 -0.247 24.497 1.00 91.12 87 THR A N 1
ATOM 625 C CA . THR A 1 87 ? -19.969 0.705 25.299 1.00 91.12 87 THR A CA 1
ATOM 626 C C . THR A 1 87 ? -21.455 0.345 25.286 1.00 91.12 87 THR A C 1
ATOM 628 O O . THR A 1 87 ? -22.083 0.272 26.347 1.00 91.12 87 THR A O 1
ATOM 631 N N . GLN A 1 88 ? -22.017 0.041 24.112 1.00 87.38 88 GLN A N 1
ATOM 632 C CA . GLN A 1 88 ? -23.417 -0.369 23.983 1.00 87.38 88 GLN A CA 1
ATOM 633 C C . GLN A 1 88 ? -23.711 -1.690 24.705 1.00 87.38 88 GLN A C 1
ATOM 635 O O . GLN A 1 88 ? -24.698 -1.783 25.438 1.00 87.38 88 GLN A O 1
ATOM 640 N N . VAL A 1 89 ? -22.836 -2.691 24.568 1.00 89.19 89 VAL A N 1
ATOM 641 C CA . VAL A 1 89 ? -22.960 -3.977 25.274 1.00 89.19 89 VAL A CA 1
ATOM 642 C C . VAL A 1 89 ? -22.939 -3.767 26.787 1.00 89.19 89 VAL A C 1
ATOM 644 O O . VAL A 1 89 ? -23.782 -4.314 27.500 1.00 89.19 89 VAL A O 1
ATOM 647 N N . THR A 1 90 ? -22.033 -2.928 27.287 1.00 91.44 90 THR A N 1
ATOM 648 C CA . THR A 1 90 ? -21.940 -2.611 28.720 1.00 91.44 90 THR A CA 1
ATOM 649 C C . THR A 1 90 ? -23.204 -1.909 29.220 1.00 91.44 90 THR A C 1
ATOM 651 O O . THR A 1 90 ? -23.768 -2.291 30.248 1.00 91.44 90 THR A O 1
ATO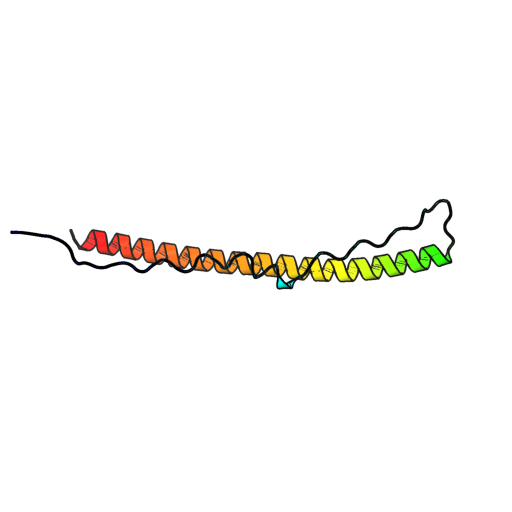M 654 N N . ALA A 1 91 ? -23.709 -0.922 28.475 1.00 88.75 91 ALA A N 1
ATOM 655 C CA . ALA A 1 91 ? -24.955 -0.234 28.804 1.00 88.75 91 ALA A CA 1
ATOM 656 C C . ALA A 1 91 ? -26.152 -1.200 28.835 1.00 88.75 91 ALA A C 1
ATOM 658 O O . ALA A 1 91 ? -26.986 -1.128 29.743 1.00 88.75 91 ALA A O 1
ATOM 659 N N . TYR A 1 92 ? -26.218 -2.140 27.889 1.00 85.88 92 TYR A N 1
ATOM 660 C CA . TYR A 1 92 ? -27.248 -3.175 27.851 1.00 85.88 92 TYR A CA 1
ATOM 661 C C . TYR A 1 92 ? -27.169 -4.110 29.066 1.00 85.88 92 TYR A C 1
ATOM 663 O O . TYR A 1 92 ? -28.174 -4.331 29.745 1.00 85.88 92 TYR A O 1
ATOM 671 N N . GLN A 1 93 ? -25.971 -4.600 29.401 1.00 87.50 93 GLN A N 1
ATOM 672 C CA . GLN A 1 93 ? -25.753 -5.438 30.583 1.00 87.50 93 GLN A CA 1
ATOM 673 C C . GLN A 1 93 ? -26.139 -4.717 31.881 1.00 87.50 93 GLN A C 1
ATOM 675 O O . GLN A 1 93 ? -26.756 -5.317 32.761 1.00 87.50 93 GLN A O 1
ATOM 680 N N . ASN A 1 94 ? -25.831 -3.425 31.998 1.00 87.69 94 ASN A N 1
ATOM 681 C CA . ASN A 1 94 ? -26.181 -2.633 33.177 1.00 87.69 94 ASN A CA 1
ATOM 682 C C . ASN A 1 94 ? -27.696 -2.410 33.294 1.00 87.69 94 ASN A C 1
ATOM 684 O O . ASN A 1 94 ? -28.243 -2.550 34.386 1.00 87.69 94 ASN A O 1
ATOM 688 N N . ARG A 1 95 ? -28.400 -2.165 32.178 1.00 78.44 95 ARG A N 1
ATOM 689 C CA . ARG A 1 95 ? -29.875 -2.105 32.159 1.00 78.44 95 ARG A CA 1
ATOM 690 C C . ARG A 1 95 ? -30.530 -3.441 32.513 1.00 78.44 95 ARG A C 1
ATOM 692 O O . ARG A 1 95 ? -31.596 -3.454 33.119 1.00 78.44 95 ARG A O 1
ATOM 699 N N . ALA A 1 96 ? -29.922 -4.564 32.135 1.00 74.12 96 ALA A N 1
ATOM 700 C CA . ALA A 1 96 ? -30.425 -5.887 32.497 1.00 74.12 96 ALA A CA 1
ATOM 701 C C . ALA A 1 96 ? -30.284 -6.171 34.004 1.00 74.12 96 ALA A C 1
ATOM 703 O O . ALA A 1 96 ? -31.124 -6.859 34.580 1.00 74.12 96 ALA A O 1
ATOM 704 N N . LYS A 1 97 ? -29.254 -5.615 34.654 1.00 72.12 97 LYS A N 1
ATOM 705 C CA . LYS A 1 97 ? -29.025 -5.756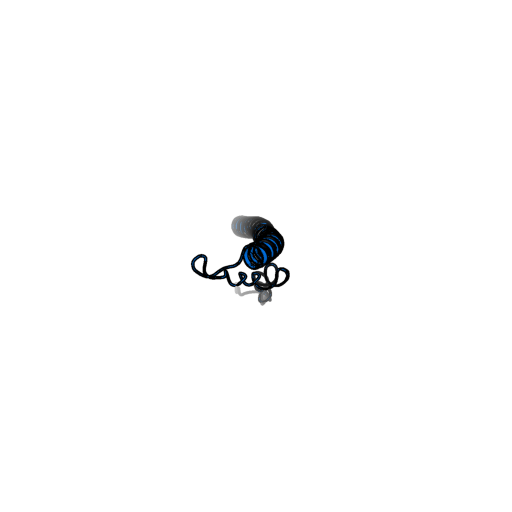 36.101 1.00 72.12 97 LYS A CA 1
ATOM 706 C C . LYS A 1 97 ? -29.958 -4.889 36.949 1.00 72.12 97 LYS A C 1
ATOM 708 O O . LYS A 1 97 ? -30.337 -5.326 38.025 1.00 72.12 97 LYS A O 1
ATOM 713 N N . THR A 1 98 ? -30.358 -3.709 36.474 1.00 64.56 98 THR A N 1
ATOM 714 C CA . THR A 1 98 ? -31.275 -2.805 37.201 1.00 64.56 98 THR A CA 1
ATOM 715 C C . THR A 1 98 ? -32.756 -3.181 37.094 1.00 64.56 98 THR A C 1
ATOM 717 O O . THR A 1 98 ? -33.588 -2.552 37.738 1.00 64.56 98 THR A O 1
ATOM 720 N N . LYS A 1 99 ? -33.103 -4.190 36.283 1.00 57.81 99 LYS A N 1
ATOM 721 C CA . LYS A 1 99 ? -34.466 -4.742 36.176 1.00 57.81 99 LYS A CA 1
ATOM 722 C C . LYS A 1 99 ? -34.696 -6.010 37.021 1.00 57.81 99 LYS A C 1
ATOM 724 O O . LYS A 1 99 ? -35.728 -6.655 36.840 1.00 57.81 99 LYS A O 1
ATOM 729 N N . LYS A 1 100 ? -33.752 -6.380 37.891 1.00 46.53 100 LYS A N 1
ATOM 730 C CA . LYS A 1 100 ? -33.957 -7.366 38.965 1.00 46.53 100 LYS A CA 1
ATOM 731 C C . LYS A 1 100 ? -34.298 -6.645 40.259 1.00 46.53 100 LYS A C 1
ATOM 733 O O . LYS A 1 100 ? -35.119 -7.211 41.006 1.00 46.53 100 LYS A O 1
#

pLDDT: mean 75.46, std 16.92, range [39.34, 92.94]

Radius of gyration: 27.53 Å; chains: 1; bounding box: 76×19×64 Å

Foldseek 3Di:
DDDDDDPDDPPPDDDPDPDPPQLVVLDDQDDQDDDDDPVDDDPVSVVVNVVSRVVSVVSRVSSVVSNVVSVVVSVVVVVVVVVVVVVVVVVVVVVVVVVD